Protein AF-D6PK71-F1 (afdb_monomer_lite)

pLDDT: mean 96.01, std 4.0, range [69.38, 98.62]

Sequence (76 aa):
MLSKYEGWLQMAKSGETVTYHEGYLAKDRFFDYPTRDIANLFMRAYESKIVDLYQKRLKHGNINHDPKFQYIAKKL

Foldseek 3Di:
DLVVVVVCLVPPDAFDKDFQDKAQLVVVLVVDVVSVVSVVVLVVCVVVVQWDKDKAWPADDDPVGDTIITIMIGGD

Structure (mmCIF, N/CA/C/O backbone):
data_AF-D6PK71-F1
#
_entry.id   AF-D6PK71-F1
#
loop_
_atom_site.group_PDB
_atom_site.id
_atom_site.type_symbol
_atom_site.label_atom_id
_atom_site.label_alt_id
_atom_site.label_comp_id
_atom_site.label_asym_id
_atom_site.label_entity_id
_atom_site.label_seq_id
_atom_site.pdbx_PDB_ins_code
_atom_site.Cartn_x
_atom_site.Cartn_y
_atom_site.Cartn_z
_atom_site.occupancy
_atom_site.B_iso_or_equiv
_atom_site.auth_seq_id
_atom_site.auth_comp_id
_atom_site.auth_asym_id
_atom_site.auth_atom_id
_atom_site.pdbx_PDB_model_num
ATOM 1 N N . MET A 1 1 ? 6.253 14.632 2.432 1.00 69.38 1 MET A N 1
ATOM 2 C CA . MET A 1 1 ? 5.414 13.697 1.642 1.00 69.38 1 MET A CA 1
ATOM 3 C C . MET A 1 1 ? 4.853 12.586 2.529 1.00 69.38 1 MET A C 1
ATOM 5 O O . MET A 1 1 ? 3.645 12.402 2.509 1.00 69.38 1 MET A O 1
ATOM 9 N N . LEU A 1 2 ? 5.676 11.935 3.366 1.00 85.62 2 LEU A N 1
ATOM 10 C CA . LEU A 1 2 ? 5.219 10.980 4.392 1.00 85.62 2 LEU A CA 1
ATOM 11 C C . LEU A 1 2 ? 4.203 11.592 5.379 1.00 85.62 2 LEU A C 1
ATOM 13 O O . LEU A 1 2 ? 3.142 11.015 5.597 1.00 85.62 2 LEU A O 1
ATOM 17 N N . SER A 1 3 ? 4.464 12.821 5.835 1.00 88.69 3 SER A N 1
ATOM 18 C CA . SER A 1 3 ? 3.602 13.587 6.754 1.00 88.69 3 SER A CA 1
ATOM 19 C C . SER A 1 3 ? 2.136 13.710 6.321 1.00 88.69 3 SER A C 1
ATOM 21 O O . SER A 1 3 ? 1.240 13.733 7.160 1.00 88.69 3 SER A O 1
ATOM 23 N N . LYS A 1 4 ? 1.862 13.741 5.009 1.00 95.00 4 LYS A N 1
ATOM 24 C CA . LYS A 1 4 ? 0.491 13.745 4.475 1.00 95.00 4 LYS A CA 1
ATOM 25 C C . LYS A 1 4 ? -0.251 12.455 4.838 1.00 95.00 4 LYS A C 1
ATOM 27 O O . LYS A 1 4 ? -1.418 12.504 5.211 1.00 95.00 4 LYS A O 1
ATOM 32 N N . TYR A 1 5 ? 0.413 11.311 4.695 1.00 97.12 5 TYR A N 1
ATOM 33 C CA . TYR A 1 5 ? -0.183 9.999 4.938 1.00 97.12 5 TYR A CA 1
ATOM 34 C C . TYR A 1 5 ? -0.281 9.684 6.429 1.00 97.12 5 TYR A C 1
ATOM 36 O O . TYR A 1 5 ? -1.261 9.080 6.850 1.00 97.12 5 TYR A O 1
ATOM 44 N N . GLU A 1 6 ? 0.671 10.157 7.234 1.00 96.31 6 GLU A N 1
ATOM 45 C CA . GLU A 1 6 ? 0.577 10.109 8.698 1.00 96.31 6 GLU A CA 1
ATOM 46 C C . GLU A 1 6 ? -0.616 10.930 9.199 1.00 96.31 6 GLU A C 1
ATOM 48 O O . GLU A 1 6 ? -1.434 10.423 9.965 1.00 96.31 6 GLU A O 1
ATOM 53 N N . GLY A 1 7 ? -0.776 12.159 8.696 1.00 97.31 7 GLY A N 1
ATOM 54 C CA . GLY A 1 7 ? -1.937 12.993 9.007 1.00 97.31 7 GLY A CA 1
ATOM 55 C C . GLY A 1 7 ? -3.252 12.343 8.569 1.00 97.31 7 GLY A C 1
ATOM 56 O O . GLY A 1 7 ? -4.215 12.322 9.332 1.00 97.31 7 GLY A O 1
ATOM 57 N N . TRP A 1 8 ? -3.290 11.744 7.374 1.00 98.06 8 TRP A N 1
ATOM 58 C CA . TRP A 1 8 ? -4.464 10.994 6.926 1.00 98.06 8 TRP A CA 1
ATOM 59 C C . TRP A 1 8 ? -4.775 9.813 7.855 1.00 98.06 8 TRP A C 1
ATOM 61 O O . TRP A 1 8 ? -5.915 9.671 8.275 1.00 98.06 8 TRP A O 1
ATOM 71 N N . LEU A 1 9 ? -3.781 9.012 8.258 1.00 97.19 9 LEU A N 1
ATOM 72 C CA . LEU A 1 9 ? -3.988 7.891 9.186 1.00 97.19 9 LEU A CA 1
ATOM 73 C C . LEU A 1 9 ? -4.590 8.329 10.528 1.00 97.19 9 LEU A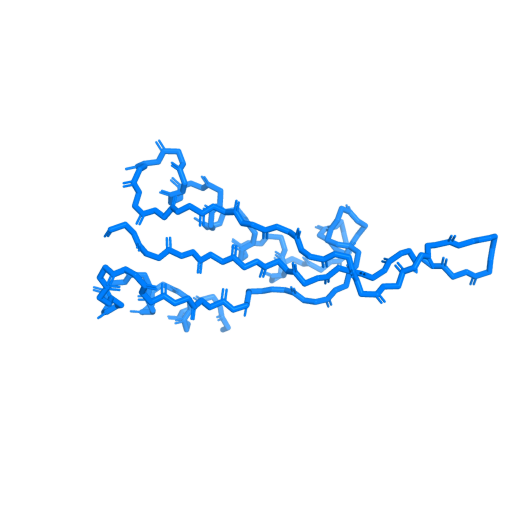 C 1
ATOM 75 O O . LEU A 1 9 ? -5.356 7.564 11.119 1.00 97.19 9 LEU A O 1
ATOM 79 N N . GLN A 1 10 ? -4.253 9.529 11.003 1.00 96.44 10 GLN A N 1
ATOM 80 C CA . GLN A 1 10 ? -4.772 10.085 12.253 1.00 96.44 10 GLN A CA 1
ATOM 81 C C . GLN A 1 10 ? -6.193 10.645 12.115 1.00 96.44 10 GLN A C 1
ATOM 83 O O . GLN A 1 10 ? -6.997 10.476 13.026 1.00 96.44 10 GLN A O 1
ATOM 88 N N . MET A 1 11 ? -6.501 11.313 10.999 1.00 97.50 11 MET A N 1
ATOM 89 C CA . MET A 1 11 ? -7.752 12.070 10.836 1.00 97.50 11 MET A CA 1
ATOM 90 C C . MET A 1 11 ? -8.847 11.319 10.072 1.00 97.50 11 MET A C 1
ATOM 92 O O . MET A 1 11 ? -10.017 11.680 10.191 1.00 97.50 11 MET A O 1
ATOM 96 N N . ALA A 1 12 ? -8.484 10.307 9.280 1.00 97.25 12 ALA A N 1
ATOM 97 C CA . ALA A 1 12 ? -9.430 9.567 8.458 1.00 97.25 12 ALA A CA 1
ATOM 98 C C . ALA A 1 12 ? -10.464 8.836 9.316 1.00 97.25 12 ALA A C 1
ATOM 100 O O . ALA A 1 12 ? -10.137 8.219 10.337 1.00 97.25 12 ALA A O 1
ATOM 101 N N . LYS A 1 13 ? -11.716 8.879 8.866 1.00 97.69 13 LYS A N 1
ATOM 102 C CA . LYS A 1 13 ? -12.827 8.157 9.495 1.00 97.69 13 LYS A CA 1
ATOM 103 C C . LYS A 1 13 ? -12.887 6.719 8.989 1.00 97.69 13 LYS A C 1
ATOM 105 O O . LYS A 1 13 ? -12.465 6.439 7.869 1.00 97.69 13 LYS A O 1
ATOM 110 N N . SER A 1 14 ? -13.452 5.820 9.796 1.00 97.69 14 SER A N 1
ATOM 111 C CA . SER A 1 14 ? -13.707 4.431 9.390 1.00 97.69 14 SER A CA 1
ATOM 112 C C . SER A 1 14 ? -14.435 4.383 8.042 1.00 97.69 14 SER A C 1
ATOM 114 O O . SER A 1 14 ? -15.391 5.123 7.800 1.00 97.69 14 SER A O 1
ATOM 116 N N . GLY A 1 15 ? -13.942 3.538 7.140 1.00 97.62 15 GLY A N 1
ATOM 117 C CA . GLY A 1 15 ? -14.437 3.384 5.778 1.00 97.62 15 GLY A CA 1
ATOM 118 C C . GLY A 1 15 ? -13.787 4.296 4.734 1.00 97.62 15 GLY A C 1
ATOM 119 O O . GLY A 1 15 ? 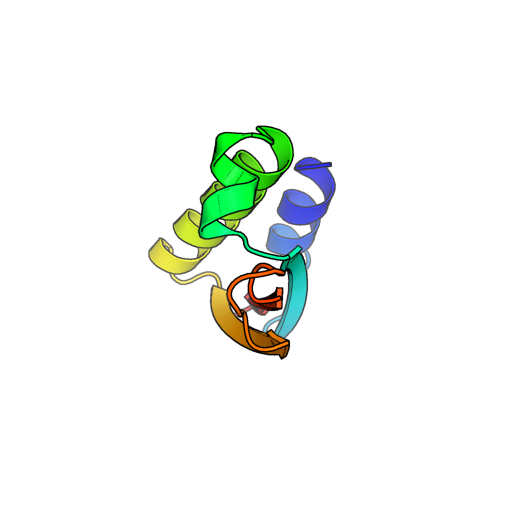-13.855 3.961 3.550 1.00 97.62 15 GLY A O 1
ATOM 120 N N . GLU A 1 16 ? -13.133 5.395 5.126 1.00 98.38 16 GLU A N 1
ATOM 121 C CA . GLU A 1 16 ? -12.451 6.281 4.178 1.00 98.38 16 GLU A CA 1
ATOM 122 C C . GLU A 1 16 ? -11.240 5.597 3.538 1.00 98.38 16 GLU A C 1
ATOM 124 O O . GLU A 1 16 ? -10.552 4.784 4.158 1.00 98.38 16 GLU A O 1
ATOM 129 N N . THR A 1 17 ? -10.952 5.951 2.285 1.00 98.38 17 THR A N 1
ATOM 130 C CA . THR A 1 17 ? -9.864 5.347 1.508 1.00 98.38 17 THR A CA 1
ATOM 131 C C . THR A 1 17 ? -8.869 6.378 1.004 1.00 98.38 17 THR A C 1
ATOM 133 O O . THR A 1 17 ? -9.258 7.480 0.619 1.00 98.38 17 THR A O 1
ATOM 136 N N . VAL A 1 18 ? -7.604 5.982 0.885 1.00 98.25 18 VAL A N 1
ATOM 137 C CA . VAL A 1 18 ? -6.567 6.757 0.199 1.00 98.25 18 VAL A CA 1
ATOM 138 C C . VAL A 1 18 ? -5.762 5.858 -0.732 1.00 98.25 18 VAL A C 1
ATOM 140 O O . VAL A 1 18 ? -5.357 4.758 -0.363 1.00 98.25 18 VAL A O 1
ATOM 143 N N . THR A 1 19 ? -5.506 6.336 -1.949 1.00 98.19 19 THR A N 1
ATOM 144 C CA . THR A 1 19 ? -4.485 5.734 -2.813 1.00 98.19 19 THR A CA 1
ATOM 145 C C . THR A 1 19 ? -3.130 6.271 -2.383 1.00 98.19 19 THR A C 1
ATOM 147 O O . THR A 1 19 ? -2.896 7.47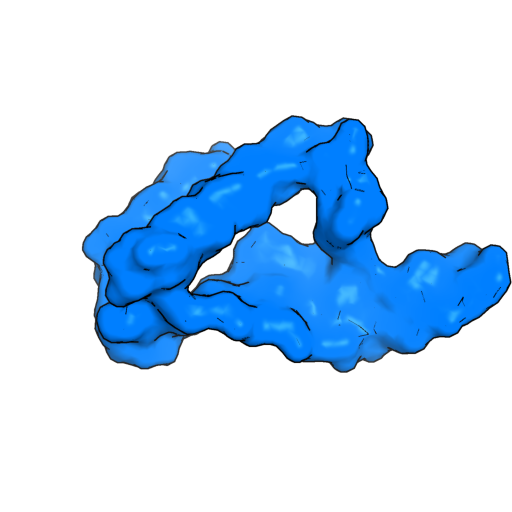7 -2.463 1.00 98.19 19 THR A O 1
ATOM 150 N N . TYR A 1 20 ? -2.249 5.391 -1.915 1.00 97.31 20 TYR A N 1
ATOM 151 C CA . TYR A 1 20 ? -0.929 5.789 -1.422 1.00 97.31 20 TYR A CA 1
ATOM 152 C C . TYR A 1 20 ? 0.189 5.592 -2.443 1.00 97.31 20 TYR A C 1
ATOM 154 O O . TYR A 1 20 ? 1.267 6.164 -2.286 1.00 97.31 20 TYR A O 1
ATOM 162 N N . HIS A 1 21 ? -0.060 4.809 -3.492 1.00 97.62 21 HIS A N 1
ATOM 163 C CA . HIS A 1 21 ? 0.868 4.637 -4.600 1.00 97.62 21 HIS A CA 1
ATOM 164 C C . HIS A 1 21 ? 0.138 4.172 -5.868 1.00 97.62 21 HIS A C 1
ATOM 166 O O . HIS A 1 21 ? -0.787 3.357 -5.811 1.00 97.62 21 HIS A O 1
ATOM 172 N N . GLU A 1 22 ? 0.598 4.657 -7.020 1.00 97.06 22 GLU A N 1
ATOM 173 C CA . GLU A 1 22 ? 0.248 4.124 -8.332 1.00 97.06 22 GLU A CA 1
ATOM 174 C C . GLU A 1 22 ? 1.515 3.802 -9.116 1.00 97.06 22 GLU A C 1
ATOM 176 O O . GLU A 1 22 ? 2.323 4.692 -9.364 1.00 97.06 22 GLU A O 1
ATOM 181 N N . GLY A 1 23 ? 1.661 2.560 -9.563 1.00 96.06 23 GLY A N 1
ATOM 182 C CA . GLY A 1 23 ? 2.912 2.106 -10.163 1.00 96.06 23 GLY A CA 1
ATOM 183 C C . GLY A 1 23 ? 3.142 0.621 -9.959 1.00 96.06 23 GLY A C 1
ATOM 184 O O . GLY A 1 23 ? 2.193 -0.138 -9.711 1.00 96.06 23 GLY A O 1
ATOM 185 N N . TYR A 1 24 ? 4.402 0.214 -10.068 1.00 96.25 24 TYR A N 1
ATOM 186 C CA . TYR A 1 24 ? 4.830 -1.130 -9.725 1.00 96.25 24 TYR A CA 1
ATOM 187 C C . TYR A 1 24 ? 5.563 -1.083 -8.389 1.00 96.25 24 TYR A C 1
ATOM 189 O O . TYR A 1 24 ? 6.787 -1.171 -8.338 1.00 96.25 24 TYR A O 1
ATOM 197 N N . LEU A 1 25 ? 4.804 -0.985 -7.290 1.00 95.94 25 LEU A N 1
ATOM 198 C CA . LEU A 1 25 ? 5.352 -0.725 -5.954 1.00 95.94 25 LEU A CA 1
ATOM 199 C C . LEU A 1 25 ? 6.517 -1.639 -5.580 1.00 95.94 25 LEU A C 1
ATOM 201 O O . LEU A 1 25 ? 7.464 -1.192 -4.939 1.00 95.94 25 LEU A O 1
ATOM 205 N N . ALA A 1 26 ? 6.437 -2.918 -5.963 1.00 92.75 26 ALA A N 1
ATOM 206 C CA . ALA A 1 26 ? 7.486 -3.887 -5.685 1.00 92.75 26 ALA A CA 1
ATOM 207 C C . ALA A 1 26 ? 8.829 -3.450 -6.274 1.00 92.75 26 ALA A C 1
ATOM 209 O O . ALA A 1 26 ? 9.829 -3.605 -5.597 1.00 92.75 26 ALA A O 1
ATOM 210 N N . LYS A 1 27 ? 8.848 -2.866 -7.476 1.00 94.88 27 LYS A N 1
ATOM 211 C CA . LYS A 1 27 ? 10.042 -2.305 -8.115 1.00 94.88 27 LYS A CA 1
ATOM 212 C C . LYS A 1 27 ? 10.341 -0.897 -7.605 1.00 94.88 27 LYS A C 1
ATOM 214 O O . LYS A 1 27 ? 11.467 -0.619 -7.206 1.00 94.88 27 LYS A O 1
ATOM 219 N N . ASP A 1 28 ? 9.331 -0.034 -7.570 1.00 95.56 28 ASP A N 1
ATOM 220 C CA . ASP A 1 28 ? 9.495 1.399 -7.303 1.00 95.56 28 ASP A CA 1
ATOM 221 C C . ASP A 1 28 ? 10.110 1.655 -5.918 1.00 95.56 28 ASP A C 1
ATOM 223 O O . ASP A 1 28 ? 11.022 2.469 -5.773 1.00 95.56 28 ASP A O 1
ATOM 227 N N . ARG A 1 29 ? 9.720 0.870 -4.904 1.00 95.38 29 ARG A N 1
ATOM 228 C CA . ARG A 1 29 ? 10.256 0.979 -3.535 1.00 95.38 29 ARG A CA 1
ATOM 229 C C . ARG A 1 29 ? 11.752 0.668 -3.395 1.00 95.38 29 ARG A C 1
ATOM 231 O O . ARG A 1 29 ? 12.315 0.933 -2.335 1.00 95.38 29 ARG A O 1
ATOM 238 N N . PHE A 1 30 ? 12.379 0.033 -4.387 1.00 94.38 30 PHE A N 1
ATOM 239 C CA . PHE A 1 30 ? 13.823 -0.220 -4.358 1.00 94.38 30 PHE A CA 1
ATOM 240 C C . PHE A 1 30 ? 14.626 1.012 -4.769 1.00 94.38 30 PHE A C 1
ATOM 242 O O . PHE A 1 3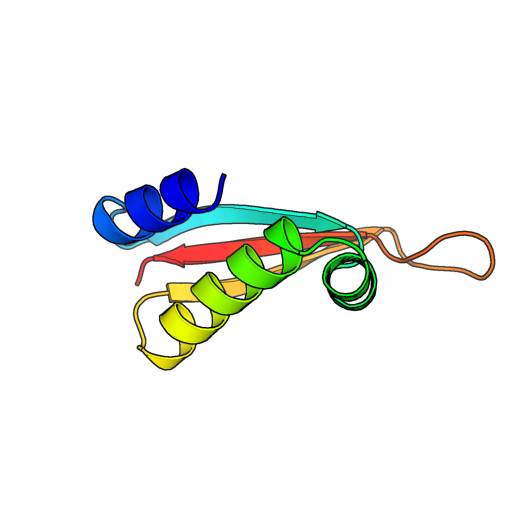0 ? 15.744 1.186 -4.294 1.00 94.38 30 PHE A O 1
ATOM 249 N N . PHE A 1 31 ? 14.053 1.862 -5.623 1.00 94.25 31 PHE A N 1
ATOM 250 C CA . PHE A 1 31 ? 14.736 3.022 -6.195 1.00 94.25 31 PHE A CA 1
ATOM 251 C C . PHE A 1 31 ? 14.284 4.348 -5.570 1.00 94.25 31 PHE A C 1
ATOM 253 O O . PHE A 1 31 ? 15.027 5.324 -5.617 1.00 94.25 31 PHE A O 1
ATOM 260 N N . ASP A 1 32 ? 13.096 4.384 -4.959 1.00 96.00 32 ASP A N 1
ATOM 261 C CA . ASP A 1 32 ? 12.508 5.575 -4.346 1.00 96.00 32 ASP A CA 1
ATOM 262 C C . ASP A 1 32 ? 12.272 5.367 -2.836 1.00 96.00 32 ASP A C 1
ATOM 264 O O . ASP A 1 32 ? 11.381 4.624 -2.404 1.00 96.00 32 ASP A O 1
ATOM 268 N N . TYR A 1 33 ? 13.093 6.047 -2.026 1.00 95.12 33 TYR A N 1
ATOM 269 C CA . TYR A 1 33 ? 13.017 6.004 -0.564 1.00 95.12 33 TYR A CA 1
ATOM 270 C C . TYR A 1 33 ? 11.695 6.561 -0.007 1.00 95.12 33 TYR A C 1
ATOM 272 O O . TYR A 1 33 ? 11.067 5.847 0.774 1.00 95.12 33 TYR A O 1
ATOM 280 N N . PRO A 1 34 ? 11.207 7.753 -0.410 1.00 95.56 34 PRO A N 1
ATOM 281 C CA . PRO A 1 34 ? 9.852 8.193 -0.081 1.00 95.56 34 PRO A CA 1
ATOM 282 C C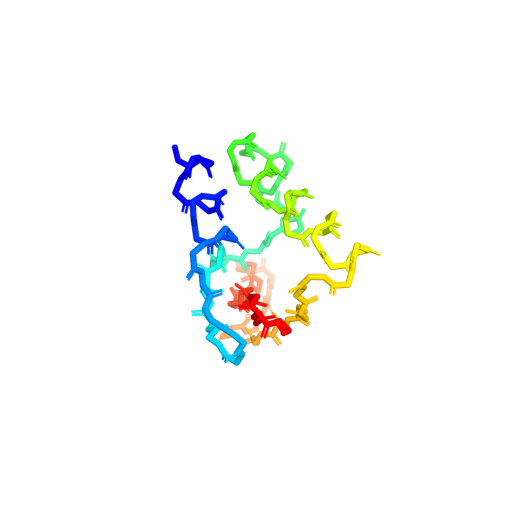 . PRO A 1 34 ? 8.765 7.147 -0.358 1.00 95.56 34 PRO A C 1
ATOM 284 O O . PRO A 1 34 ? 7.944 6.878 0.520 1.00 95.56 34 PRO A O 1
ATOM 287 N N . THR A 1 35 ? 8.768 6.523 -1.541 1.00 96.62 35 THR A N 1
ATOM 288 C CA . THR A 1 35 ? 7.789 5.476 -1.890 1.00 96.62 35 THR A CA 1
ATOM 289 C C . THR A 1 35 ? 7.898 4.276 -0.945 1.00 96.62 35 THR A C 1
ATOM 291 O O . THR A 1 35 ? 6.883 3.765 -0.459 1.00 96.62 35 THR A O 1
ATOM 294 N N . ARG A 1 36 ? 9.124 3.847 -0.626 1.00 97.12 36 ARG A N 1
ATOM 295 C CA . ARG A 1 36 ? 9.380 2.775 0.344 1.00 97.12 36 ARG A CA 1
ATOM 296 C C . ARG A 1 36 ? 8.839 3.109 1.731 1.00 97.12 36 ARG A C 1
ATOM 298 O O . ARG A 1 36 ? 8.217 2.251 2.355 1.00 97.12 36 ARG A O 1
ATOM 305 N N . ASP A 1 37 ? 9.070 4.325 2.206 1.00 97.56 37 ASP A N 1
ATOM 306 C CA . ASP A 1 37 ? 8.690 4.741 3.554 1.00 97.56 37 ASP A CA 1
ATOM 307 C C . ASP A 1 37 ? 7.167 4.861 3.687 1.00 97.56 37 ASP A C 1
ATOM 309 O O . ASP A 1 37 ? 6.598 4.391 4.672 1.00 97.56 37 ASP A O 1
ATOM 313 N N . ILE A 1 38 ? 6.488 5.375 2.655 1.00 98.00 38 ILE A N 1
ATOM 314 C CA . ILE A 1 38 ? 5.019 5.406 2.585 1.00 98.00 38 ILE A CA 1
ATOM 315 C C . ILE A 1 38 ? 4.446 3.983 2.583 1.00 98.00 38 ILE A C 1
ATOM 317 O O . ILE A 1 38 ? 3.506 3.691 3.321 1.00 98.00 38 ILE A O 1
ATOM 321 N N . ALA A 1 39 ? 5.018 3.070 1.795 1.00 97.50 39 ALA A N 1
ATOM 322 C CA . ALA A 1 39 ? 4.567 1.681 1.774 1.00 97.50 39 ALA A CA 1
ATOM 323 C C . ALA A 1 39 ? 4.769 0.987 3.128 1.00 97.50 39 ALA A C 1
ATOM 325 O O . ALA A 1 39 ? 3.877 0.286 3.602 1.00 97.50 39 ALA A O 1
ATOM 326 N N . ASN A 1 40 ? 5.912 1.215 3.781 1.00 97.94 40 ASN A N 1
ATOM 327 C CA . ASN A 1 40 ? 6.188 0.680 5.112 1.00 97.94 40 ASN A CA 1
ATOM 328 C C . ASN A 1 40 ? 5.223 1.241 6.169 1.00 97.94 40 ASN A C 1
ATOM 330 O O . ASN A 1 40 ? 4.793 0.495 7.047 1.00 97.94 40 ASN A O 1
ATOM 334 N N . LEU A 1 41 ? 4.853 2.523 6.080 1.00 98.12 41 LEU A N 1
ATOM 335 C CA . LEU A 1 41 ? 3.855 3.139 6.957 1.00 98.12 41 LEU A CA 1
ATOM 336 C C . LEU A 1 41 ? 2.505 2.411 6.865 1.00 98.12 41 LEU A C 1
ATOM 338 O O . LEU A 1 41 ? 1.956 2.012 7.890 1.00 98.12 41 LEU A O 1
ATOM 342 N N . PHE A 1 42 ? 1.993 2.189 5.651 1.00 98.25 42 PHE A N 1
ATOM 343 C CA . PHE A 1 42 ? 0.712 1.500 5.467 1.00 98.25 42 PHE A CA 1
ATOM 344 C C . PHE A 1 42 ? 0.764 0.015 5.835 1.00 98.25 42 PHE A C 1
ATOM 346 O O . PHE A 1 42 ? -0.202 -0.492 6.401 1.00 98.25 42 PHE A O 1
ATOM 353 N N . MET A 1 43 ? 1.893 -0.665 5.609 1.00 98.25 43 MET A N 1
ATOM 354 C CA . MET A 1 43 ? 2.084 -2.042 6.082 1.00 98.25 43 MET A CA 1
ATOM 355 C C . MET A 1 43 ? 2.027 -2.138 7.610 1.00 98.25 43 MET A C 1
ATOM 357 O O . MET A 1 43 ? 1.296 -2.969 8.139 1.00 98.25 43 MET A O 1
ATOM 361 N N . ARG A 1 44 ? 2.711 -1.243 8.334 1.00 98.38 44 ARG A N 1
ATOM 362 C CA . ARG A 1 44 ? 2.644 -1.208 9.807 1.00 98.38 44 ARG A CA 1
ATOM 363 C C . ARG A 1 44 ? 1.241 -0.871 10.313 1.00 98.38 44 ARG A C 1
ATOM 365 O O . ARG A 1 44 ? 0.790 -1.438 11.306 1.00 98.38 44 ARG A O 1
ATOM 372 N N . ALA A 1 45 ? 0.541 0.042 9.636 1.00 98.31 45 ALA A N 1
ATOM 373 C CA . ALA A 1 45 ? -0.838 0.391 9.974 1.00 98.31 45 ALA A CA 1
ATOM 374 C C . ALA A 1 45 ? -1.790 -0.804 9.786 1.00 98.31 45 ALA A C 1
ATOM 376 O O . ALA A 1 45 ? -2.675 -1.015 10.614 1.00 98.31 45 ALA A O 1
ATOM 377 N N . TYR A 1 46 ? -1.582 -1.603 8.738 1.00 98.50 46 TYR A N 1
ATOM 378 C CA . TYR A 1 46 ? -2.310 -2.850 8.508 1.00 98.50 46 TYR A CA 1
ATOM 379 C C . TYR A 1 46 ? -2.025 -3.892 9.595 1.00 98.50 46 TYR A C 1
ATOM 381 O O . TYR A 1 46 ? -2.955 -4.419 10.201 1.00 98.50 46 TYR A O 1
ATOM 389 N N . GLU A 1 47 ? -0.751 -4.126 9.922 1.00 98.44 47 GLU A N 1
ATOM 390 C CA . GLU A 1 47 ? -0.345 -5.035 11.008 1.00 98.44 47 GLU A CA 1
ATOM 391 C C . GLU A 1 47 ? -0.938 -4.616 12.364 1.00 98.44 47 GLU A C 1
ATOM 393 O O . GLU A 1 47 ? -1.326 -5.459 13.173 1.00 98.44 47 GLU A O 1
ATOM 398 N N . SER A 1 48 ? -1.084 -3.307 12.580 1.00 98.00 48 SER A N 1
ATOM 399 C CA . SER A 1 48 ? -1.705 -2.718 13.773 1.00 98.00 48 SER A CA 1
ATOM 400 C C . SER A 1 48 ? -3.240 -2.700 13.733 1.00 98.00 48 SER A C 1
ATOM 402 O O . SER A 1 48 ? -3.857 -2.147 14.640 1.00 98.00 48 SER A O 1
ATOM 404 N N . LYS A 1 49 ? -3.869 -3.282 12.702 1.00 98.12 49 LYS A N 1
ATOM 405 C CA . LYS A 1 49 ? -5.330 -3.314 12.499 1.00 98.12 49 LYS A CA 1
ATOM 406 C C . LYS A 1 49 ? -5.974 -1.921 12.456 1.00 98.12 49 LYS A C 1
ATOM 408 O O . LYS A 1 49 ? -7.082 -1.724 12.945 1.00 98.12 49 LYS A O 1
ATOM 413 N N . ILE A 1 50 ? -5.274 -0.947 11.873 1.00 98.12 50 ILE A N 1
ATOM 414 C CA . ILE A 1 50 ? -5.764 0.430 11.685 1.00 98.12 50 ILE A CA 1
ATOM 415 C C . ILE A 1 50 ? -6.388 0.607 10.295 1.00 98.12 50 ILE A C 1
ATOM 417 O O . ILE A 1 50 ? -7.276 1.441 10.111 1.00 98.12 50 ILE A O 1
ATOM 421 N N . VAL A 1 51 ? -5.907 -0.145 9.306 1.00 98.62 51 VAL A N 1
ATOM 422 C CA . VAL A 1 51 ? -6.378 -0.085 7.920 1.00 98.62 51 VAL A CA 1
ATOM 423 C C . VAL A 1 51 ? -6.455 -1.480 7.311 1.00 98.62 51 VAL A C 1
ATOM 425 O O . VAL A 1 51 ? -5.699 -2.364 7.702 1.00 98.62 51 VAL A O 1
ATOM 428 N N . ASP A 1 52 ? -7.285 -1.629 6.287 1.00 98.56 52 ASP A N 1
ATOM 429 C CA . ASP A 1 52 ? -7.192 -2.703 5.299 1.00 98.56 52 ASP A CA 1
ATOM 430 C C . ASP A 1 52 ? -6.399 -2.222 4.077 1.00 98.56 52 ASP A C 1
ATOM 432 O O . ASP A 1 52 ? -6.492 -1.052 3.689 1.00 98.56 52 ASP A O 1
ATOM 436 N N . LEU A 1 53 ? -5.667 -3.127 3.421 1.00 98.38 53 LEU A N 1
ATOM 437 C CA . LEU A 1 53 ? -4.932 -2.832 2.188 1.00 98.38 53 LEU A CA 1
ATOM 438 C C . LEU A 1 53 ? -5.549 -3.557 0.994 1.00 98.38 53 LEU A C 1
ATOM 440 O O . LEU A 1 53 ? -5.819 -4.754 1.040 1.00 98.38 53 LEU A O 1
ATOM 444 N N . TYR A 1 54 ? -5.708 -2.825 -0.104 1.00 98.00 54 TYR A N 1
ATOM 445 C CA . TYR A 1 54 ? -6.238 -3.326 -1.363 1.00 98.00 54 TYR A CA 1
ATOM 446 C C . TYR A 1 54 ? -5.287 -2.988 -2.505 1.00 98.00 54 TYR A C 1
ATOM 448 O O . TYR A 1 54 ? -4.610 -1.956 -2.509 1.00 98.00 54 TYR A O 1
ATOM 456 N N . GLN A 1 55 ? -5.289 -3.843 -3.523 1.00 97.12 55 GLN A N 1
ATOM 457 C CA . GLN A 1 55 ? -4.555 -3.618 -4.757 1.00 97.12 55 GLN A CA 1
ATOM 458 C C . GLN A 1 55 ? -5.499 -3.784 -5.944 1.00 97.12 55 GLN A C 1
ATOM 460 O O . GLN A 1 55 ? -6.144 -4.819 -6.105 1.00 97.12 55 GLN A O 1
ATOM 465 N N . LYS A 1 56 ? -5.544 -2.775 -6.815 1.00 97.06 56 LYS A N 1
ATOM 466 C CA . LYS A 1 56 ? -6.284 -2.827 -8.078 1.00 97.06 56 LYS A CA 1
ATOM 467 C C . LYS A 1 56 ? -5.311 -2.786 -9.246 1.00 97.06 56 LYS A C 1
ATOM 469 O O . LYS A 1 56 ? -4.543 -1.838 -9.388 1.00 97.06 56 LYS A O 1
ATOM 474 N N . ARG A 1 57 ? -5.344 -3.796 -10.116 1.00 96.44 57 ARG A N 1
ATOM 475 C CA . ARG A 1 57 ? -4.546 -3.796 -11.350 1.00 96.44 57 ARG A CA 1
ATOM 476 C C . ARG A 1 57 ? -5.140 -2.808 -12.351 1.00 96.44 57 ARG A C 1
ATOM 478 O O . ARG A 1 57 ? -6.313 -2.911 -12.692 1.00 96.44 57 ARG A O 1
ATOM 485 N N . LEU A 1 58 ? -4.321 -1.868 -12.814 1.00 95.50 58 LEU A N 1
ATOM 486 C CA . LEU A 1 58 ? -4.680 -0.887 -13.841 1.00 95.50 58 LEU A CA 1
ATOM 487 C C . LEU A 1 58 ? -4.180 -1.319 -15.221 1.00 95.50 58 LEU A C 1
ATOM 489 O O . LEU A 1 58 ? -4.874 -1.139 -16.216 1.00 95.50 58 LEU A O 1
ATOM 493 N N . LYS A 1 59 ? -2.978 -1.904 -15.286 1.00 95.50 59 LYS A N 1
ATOM 494 C CA . LYS A 1 59 ? -2.360 -2.362 -16.535 1.00 95.50 59 LYS A CA 1
ATOM 495 C C . LYS A 1 59 ? -1.631 -3.685 -16.322 1.00 95.50 59 LYS A C 1
ATOM 497 O O . LYS A 1 59 ? -0.947 -3.860 -15.314 1.00 95.50 59 LYS A O 1
ATOM 502 N N . HIS A 1 60 ? -1.770 -4.604 -17.276 1.00 93.69 60 HIS A N 1
ATOM 503 C CA . HIS A 1 60 ? -0.952 -5.815 -17.326 1.00 93.69 60 HIS A CA 1
ATOM 504 C C . HIS A 1 60 ? 0.484 -5.461 -17.722 1.00 93.69 60 HIS A C 1
ATOM 506 O O . HIS A 1 60 ? 0.697 -4.602 -18.578 1.00 93.69 60 HIS A O 1
ATOM 512 N N . GLY A 1 61 ? 1.448 -6.132 -17.098 1.00 90.19 61 GLY A N 1
ATOM 513 C CA . GLY A 1 61 ? 2.838 -6.066 -17.527 1.00 90.19 61 GLY A CA 1
ATOM 514 C C . GLY A 1 61 ? 3.067 -6.935 -18.759 1.00 90.19 61 GLY A C 1
ATOM 515 O O . GLY A 1 61 ? 2.328 -7.890 -19.004 1.00 90.19 61 GLY A O 1
ATOM 516 N N . ASN A 1 62 ? 4.092 -6.603 -19.529 1.00 91.94 62 ASN A N 1
ATOM 517 C CA . ASN A 1 62 ? 4.625 -7.432 -20.604 1.00 91.94 62 ASN A CA 1
ATOM 518 C C . ASN A 1 62 ? 6.141 -7.211 -20.719 1.00 91.94 62 ASN A C 1
ATOM 520 O O . ASN A 1 62 ? 6.730 -6.508 -19.903 1.00 91.94 62 ASN A O 1
ATOM 524 N N . ILE A 1 63 ? 6.772 -7.791 -21.742 1.00 90.94 63 ILE A N 1
ATOM 525 C CA . ILE A 1 63 ? 8.226 -7.685 -21.949 1.00 90.94 63 ILE A CA 1
ATOM 526 C C . ILE A 1 63 ? 8.739 -6.240 -22.081 1.00 90.94 63 ILE A C 1
ATOM 528 O O . ILE A 1 63 ? 9.907 -5.987 -21.817 1.00 90.94 63 ILE A O 1
ATOM 532 N N . ASN A 1 64 ? 7.876 -5.296 -22.471 1.00 92.50 64 ASN A N 1
ATOM 533 C CA . ASN A 1 64 ? 8.247 -3.909 -22.745 1.00 92.50 64 ASN A CA 1
ATOM 534 C C . ASN A 1 64 ? 7.845 -2.953 -21.614 1.00 92.50 64 ASN A C 1
ATOM 536 O O . ASN A 1 64 ? 8.371 -1.843 -21.537 1.00 92.50 64 ASN A O 1
ATOM 540 N N . HIS A 1 65 ? 6.894 -3.341 -20.759 1.00 89.62 65 HIS A N 1
ATOM 541 C CA . HIS A 1 65 ? 6.327 -2.465 -19.737 1.00 89.62 65 HIS A CA 1
ATOM 542 C C . HIS A 1 65 ? 5.998 -3.211 -18.447 1.00 89.62 65 HIS A C 1
ATOM 544 O O . HIS A 1 65 ? 5.351 -4.258 -18.466 1.00 89.62 65 HIS A O 1
ATOM 550 N N . ASP A 1 66 ? 6.347 -2.597 -17.319 1.00 92.56 66 ASP A N 1
ATOM 551 C CA . ASP A 1 66 ? 5.960 -3.078 -15.997 1.00 92.56 66 ASP A CA 1
ATOM 552 C C . ASP A 1 66 ? 4.426 -3.055 -15.810 1.00 92.56 66 ASP A C 1
ATOM 554 O O . ASP A 1 66 ? 3.723 -2.225 -16.407 1.00 92.56 66 ASP A O 1
ATOM 558 N N . PRO A 1 67 ? 3.871 -3.952 -14.974 1.00 95.06 67 PRO A N 1
ATOM 559 C CA . PRO A 1 67 ? 2.471 -3.868 -14.581 1.00 95.06 67 PRO A CA 1
ATOM 560 C C . PRO A 1 67 ? 2.221 -2.595 -13.764 1.00 95.06 67 PRO A C 1
ATOM 562 O O . PRO A 1 67 ? 3.056 -2.187 -12.963 1.00 95.06 67 PRO A O 1
ATOM 565 N N . LYS A 1 68 ? 1.038 -1.988 -13.911 1.00 96.75 68 LYS A N 1
ATOM 566 C CA . LYS A 1 68 ? 0.639 -0.826 -13.102 1.00 96.75 68 LYS A CA 1
ATOM 567 C C . LYS A 1 68 ? -0.512 -1.205 -12.186 1.00 96.75 68 LYS A C 1
ATOM 569 O O . LYS A 1 68 ? -1.524 -1.743 -12.645 1.00 96.75 68 LYS A O 1
ATOM 574 N N . PHE A 1 69 ? -0.381 -0.868 -10.911 1.00 97.88 69 PHE A N 1
ATOM 575 C CA . PHE A 1 69 ? -1.411 -1.069 -9.903 1.00 97.88 69 PHE A CA 1
ATOM 576 C C . PHE A 1 69 ? -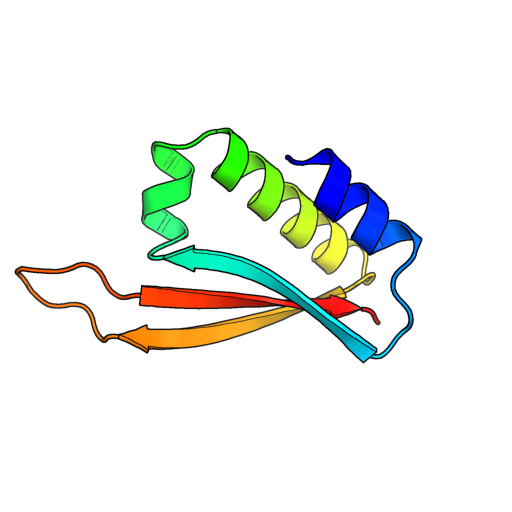1.716 0.233 -9.173 1.00 97.88 69 PHE A C 1
ATOM 578 O O . PHE A 1 69 ? -0.883 1.133 -9.109 1.00 97.88 69 PHE A O 1
ATOM 585 N N . GLN A 1 70 ? -2.909 0.293 -8.604 1.00 98.00 70 GLN A N 1
ATOM 586 C CA . GLN A 1 70 ? -3.313 1.268 -7.609 1.00 98.00 70 GLN A CA 1
ATOM 587 C C . GLN A 1 70 ? -3.310 0.576 -6.247 1.00 98.00 70 GLN A C 1
ATOM 589 O O . GLN A 1 70 ? -3.962 -0.459 -6.081 1.00 98.00 70 GLN A O 1
ATOM 594 N N . TYR A 1 71 ? -2.562 1.130 -5.299 1.00 98.19 71 TYR A N 1
ATOM 595 C CA . TYR A 1 71 ? -2.457 0.617 -3.939 1.00 98.19 71 TYR A CA 1
ATOM 596 C C . TYR A 1 71 ? -3.248 1.515 -2.999 1.00 98.19 71 TYR A C 1
ATOM 598 O O . TYR A 1 71 ? -3.007 2.724 -2.925 1.00 98.19 71 TYR A O 1
ATOM 606 N N . ILE A 1 72 ? -4.220 0.918 -2.319 1.00 98.56 72 ILE A N 1
ATOM 607 C CA . ILE A 1 72 ? -5.275 1.624 -1.600 1.00 98.56 72 ILE A CA 1
ATOM 608 C C . ILE A 1 72 ? -5.264 1.156 -0.151 1.00 98.56 72 ILE A C 1
ATOM 610 O O . ILE A 1 72 ? -5.250 -0.043 0.113 1.00 98.56 72 ILE A O 1
ATOM 614 N N . ALA A 1 73 ? -5.310 2.101 0.780 1.00 98.56 73 ALA A N 1
ATOM 615 C CA . ALA A 1 73 ? -5.577 1.831 2.184 1.00 98.56 73 ALA A CA 1
ATOM 616 C C . ALA A 1 73 ? -6.997 2.287 2.525 1.00 98.56 73 ALA A C 1
ATOM 618 O O . ALA A 1 73 ? -7.408 3.370 2.104 1.00 98.56 73 ALA A O 1
ATOM 619 N N . LYS A 1 74 ? -7.736 1.478 3.285 1.00 98.62 74 LYS A N 1
ATOM 620 C CA . LYS A 1 74 ? -9.062 1.806 3.821 1.00 98.62 74 LYS A CA 1
ATOM 621 C C . LYS A 1 74 ? -8.987 1.842 5.337 1.00 98.62 74 LYS A C 1
ATOM 623 O O . LYS A 1 74 ? -8.547 0.870 5.936 1.00 98.62 74 LYS A O 1
ATOM 628 N N . LYS A 1 75 ? -9.418 2.934 5.956 1.00 98.50 75 LYS A N 1
ATOM 629 C CA . LYS A 1 75 ? -9.467 3.064 7.412 1.00 98.50 75 LYS A CA 1
ATOM 630 C C . LYS A 1 75 ? -10.497 2.093 7.993 1.00 98.50 75 LYS A C 1
ATOM 632 O O . LYS A 1 75 ? -11.612 2.012 7.472 1.00 98.50 75 LYS A O 1
ATOM 637 N N . LEU A 1 76 ? -10.105 1.362 9.036 1.00 96.44 76 LEU A N 1
ATOM 638 C CA . LEU A 1 76 ? -10.998 0.501 9.814 1.00 96.44 76 LEU A CA 1
ATOM 639 C C . LEU A 1 76 ? -11.834 1.311 10.804 1.00 96.44 76 LEU A C 1
ATOM 641 O O . LEU A 1 76 ? -11.357 2.364 11.284 1.00 96.44 76 LEU A O 1
#

Radius of gyration: 12.88 Å; chains: 1; bounding box: 29×21×36 Å

Secondary structure (DSSP, 8-state):
-HHHHHHHHHHPPTT-EEEEEEE-HHHHHHH-HHHHHHHHHHHHHHHTTSEEEEEEEEE--BTTB--EEEEEEEE-

Organism: NCBI:txid743619